Protein AF-F0T931-F1 (afdb_monomer_lite)

Sequence (141 aa):
MKYERYKPYHEKTADEDFRLNEKLALLSIVASNFMMTGHSPTLVMTKREEGDEVLLPVGGGQKDKAREIISRVDFRKLYRGGKGRKIDPLMIITAICMYVMRKDNPRRGDIRYSNDFIRNTGLTKEIYDHISGKLDVYGGL

Structure (mmCIF, N/CA/C/O backbone):
data_AF-F0T931-F1
#
_entry.id   AF-F0T931-F1
#
loop_
_atom_site.group_PDB
_atom_site.id
_atom_site.type_symbol
_atom_site.label_atom_id
_atom_site.label_alt_id
_atom_site.label_comp_id
_atom_site.label_asym_id
_atom_site.label_entity_id
_atom_site.label_seq_id
_atom_site.pdbx_PDB_ins_code
_atom_site.Cartn_x
_atom_site.Cartn_y
_atom_site.Cartn_z
_atom_site.occupancy
_atom_site.B_iso_or_equiv
_atom_site.auth_seq_id
_atom_site.auth_comp_id
_atom_site.auth_asym_id
_atom_site.auth_atom_id
_atom_site.pdbx_PDB_model_num
ATOM 1 N N . MET A 1 1 ? -0.504 39.509 -5.217 1.00 39.97 1 MET A N 1
ATOM 2 C CA . MET A 1 1 ? -0.535 38.041 -5.038 1.00 39.97 1 MET A CA 1
ATOM 3 C C . MET A 1 1 ? -1.961 37.577 -5.292 1.00 39.97 1 MET A C 1
ATOM 5 O O . MET A 1 1 ? -2.856 38.018 -4.583 1.00 39.97 1 MET A O 1
ATOM 9 N N . LYS A 1 2 ? -2.210 36.820 -6.369 1.00 41.50 2 LYS A N 1
ATOM 10 C CA . LYS A 1 2 ? -3.545 36.274 -6.653 1.00 41.50 2 LYS A CA 1
ATOM 11 C C . LYS A 1 2 ? -3.785 35.127 -5.673 1.00 41.50 2 LYS A C 1
ATOM 13 O O . LYS A 1 2 ? -3.102 34.116 -5.765 1.00 41.50 2 LYS A O 1
ATOM 18 N N . TYR A 1 3 ? -4.716 35.299 -4.740 1.00 44.72 3 TYR A N 1
ATOM 19 C CA . TYR A 1 3 ? -5.248 34.179 -3.971 1.00 44.72 3 TYR A CA 1
ATOM 20 C C . TYR A 1 3 ? -5.912 33.217 -4.962 1.00 44.72 3 TYR A C 1
ATOM 22 O O . TYR A 1 3 ? -6.878 33.591 -5.633 1.00 44.72 3 TYR A O 1
ATOM 30 N N . GLU A 1 4 ? -5.358 32.014 -5.113 1.00 53.72 4 GLU A N 1
ATOM 31 C CA . GLU A 1 4 ? -6.013 30.946 -5.863 1.00 53.72 4 GLU A CA 1
ATOM 32 C C . GLU A 1 4 ? -7.364 30.661 -5.200 1.00 53.72 4 GLU A C 1
ATOM 34 O O . GLU A 1 4 ? -7.451 30.425 -3.993 1.00 53.72 4 GLU A O 1
ATOM 39 N N . ARG A 1 5 ? -8.449 30.775 -5.974 1.00 53.12 5 ARG A N 1
ATOM 40 C CA . ARG A 1 5 ? -9.804 30.532 -5.468 1.00 53.12 5 ARG A CA 1
ATOM 41 C C . ARG A 1 5 ? -9.912 29.082 -4.999 1.00 53.12 5 ARG A C 1
ATOM 43 O O . ARG A 1 5 ? -9.503 28.166 -5.707 1.00 53.12 5 ARG A O 1
ATOM 50 N N . TYR A 1 6 ? -10.505 28.885 -3.823 1.00 49.09 6 TYR A N 1
ATOM 51 C CA . TYR A 1 6 ? -10.821 27.565 -3.282 1.00 49.09 6 TYR A CA 1
ATOM 52 C C . TYR A 1 6 ? -11.691 26.773 -4.276 1.00 49.09 6 TYR A C 1
ATOM 54 O O . TYR A 1 6 ? -12.830 27.163 -4.533 1.00 49.09 6 TYR A O 1
ATOM 62 N N . LYS A 1 7 ? -11.160 25.673 -4.829 1.00 53.62 7 LYS A N 1
ATOM 63 C CA . LYS A 1 7 ? -11.917 24.737 -5.676 1.00 53.62 7 LYS A CA 1
ATOM 64 C C . LYS A 1 7 ? -12.700 23.727 -4.816 1.00 53.62 7 LYS A C 1
ATOM 66 O O . LYS A 1 7 ? -12.091 23.078 -3.954 1.00 53.62 7 LYS A O 1
ATOM 71 N N . PRO A 1 8 ? -14.015 23.551 -5.044 1.00 48.78 8 PRO A N 1
ATOM 72 C CA . PRO A 1 8 ? -14.812 22.472 -4.463 1.00 48.78 8 PRO A CA 1
ATOM 73 C C . PRO A 1 8 ? -14.227 21.080 -4.754 1.00 48.78 8 PRO A C 1
ATOM 75 O O . PRO A 1 8 ? -13.615 20.854 -5.791 1.00 48.78 8 PRO A O 1
ATOM 78 N N . TYR A 1 9 ? -14.444 20.115 -3.851 1.00 43.47 9 TYR A N 1
ATOM 79 C CA . TYR A 1 9 ? -13.836 18.771 -3.913 1.00 43.47 9 TYR A CA 1
ATOM 80 C C . TYR A 1 9 ? -14.047 18.025 -5.243 1.00 43.47 9 TYR A C 1
ATOM 82 O O . TYR A 1 9 ? -13.155 17.314 -5.684 1.00 43.47 9 TYR A O 1
ATOM 90 N N . HIS A 1 10 ? -15.204 18.197 -5.881 1.00 54.12 10 HIS A N 1
ATOM 91 C CA . HIS A 1 10 ? -15.548 17.531 -7.141 1.00 54.12 10 HIS A CA 1
ATOM 92 C C . HIS A 1 10 ? -14.884 18.164 -8.377 1.00 54.12 10 HIS A C 1
ATOM 94 O O . HIS A 1 10 ? -14.938 17.580 -9.452 1.00 54.12 10 HIS A O 1
ATOM 100 N N . GLU A 1 11 ? -14.266 19.338 -8.224 1.00 51.25 11 GLU A N 1
ATOM 101 C CA . GLU A 1 11 ? -13.574 20.070 -9.294 1.00 51.25 11 GLU A CA 1
ATOM 102 C C . GLU A 1 11 ? -12.047 19.955 -9.194 1.00 51.25 11 GLU A C 1
ATOM 104 O O . GLU A 1 11 ? -11.327 20.486 -10.041 1.00 51.25 11 GLU A O 1
ATOM 109 N N . LYS A 1 12 ? -11.543 19.292 -8.147 1.00 49.50 12 LYS A N 1
ATOM 110 C CA . LYS A 1 12 ? -10.113 19.050 -7.966 1.00 49.50 12 LYS A CA 1
ATOM 111 C C . LYS A 1 12 ? -9.673 17.905 -8.866 1.00 49.50 12 LYS A C 1
ATOM 113 O O . LYS A 1 12 ? -10.270 16.828 -8.841 1.00 49.50 12 LYS A O 1
ATOM 118 N N . THR A 1 13 ? -8.609 18.119 -9.631 1.00 55.59 13 THR A N 1
ATOM 119 C CA . THR A 1 13 ? -7.920 17.010 -10.302 1.00 55.59 13 THR A CA 1
ATOM 120 C C . THR A 1 13 ? -7.309 16.071 -9.255 1.00 55.59 13 THR A C 1
ATOM 122 O O . THR A 1 13 ? -7.137 16.447 -8.094 1.00 55.59 13 THR A O 1
ATOM 125 N N . ALA A 1 14 ? -6.970 14.835 -9.634 1.00 50.69 14 ALA A N 1
ATOM 126 C CA . ALA A 1 14 ? -6.342 13.887 -8.709 1.00 50.69 14 ALA A CA 1
ATOM 127 C C . ALA A 1 14 ? -5.073 14.472 -8.049 1.00 50.69 14 ALA A C 1
ATOM 129 O O . ALA A 1 14 ? -4.852 14.254 -6.861 1.00 50.69 14 ALA A O 1
ATOM 130 N N . ASP A 1 15 ? -4.308 15.288 -8.781 1.00 46.12 15 ASP A N 1
ATOM 131 C CA . ASP A 1 15 ? -3.120 15.995 -8.281 1.00 46.12 15 ASP A CA 1
ATOM 132 C C . ASP A 1 15 ? -3.446 17.152 -7.309 1.00 46.12 15 ASP A C 1
ATOM 134 O O . ASP A 1 15 ? -2.632 17.502 -6.451 1.00 46.12 15 ASP A O 1
ATOM 138 N N . GLU A 1 16 ? -4.652 17.725 -7.389 1.00 48.94 16 GLU A N 1
ATOM 139 C CA . GLU A 1 16 ? -5.152 18.785 -6.499 1.00 48.94 16 GLU A CA 1
ATOM 140 C C . GLU A 1 16 ? -5.840 18.233 -5.231 1.00 48.94 16 GLU A C 1
ATOM 142 O O . GLU A 1 16 ? -6.167 18.992 -4.305 1.00 48.94 16 GLU A O 1
ATOM 147 N N . ASP A 1 17 ? -6.066 16.917 -5.149 1.00 63.12 17 ASP A N 1
ATOM 148 C CA . ASP A 1 17 ? -6.639 16.286 -3.964 1.00 63.12 17 ASP A CA 1
ATOM 149 C C . ASP A 1 17 ? -5.581 16.193 -2.853 1.00 63.12 17 ASP A C 1
ATOM 151 O O . ASP A 1 17 ? -4.731 15.302 -2.821 1.00 63.12 17 ASP A O 1
ATOM 155 N N . PHE A 1 18 ? -5.661 17.111 -1.885 1.00 63.50 18 PHE A N 1
ATOM 156 C CA . PHE A 1 18 ? -4.835 17.107 -0.671 1.00 63.50 18 PHE A CA 1
ATOM 157 C C . PHE A 1 18 ? -4.802 15.729 0.010 1.00 63.50 18 PHE A C 1
ATOM 159 O O . PHE A 1 18 ? -3.765 15.329 0.533 1.00 63.50 18 PHE A O 1
ATOM 166 N N . ARG A 1 19 ? -5.903 14.963 -0.048 1.00 71.00 19 ARG A N 1
ATOM 167 C CA . ARG A 1 19 ? -5.958 13.609 0.519 1.00 71.00 19 ARG A CA 1
ATOM 168 C C . ARG A 1 19 ? -5.120 12.613 -0.272 1.00 71.00 19 ARG A C 1
ATOM 170 O O . ARG A 1 19 ? -4.602 11.671 0.320 1.00 71.00 19 ARG A O 1
ATOM 177 N N . LEU A 1 20 ? -5.004 12.773 -1.592 1.00 76.94 20 LEU A N 1
ATOM 178 C CA . LEU A 1 20 ? -4.093 11.955 -2.386 1.00 76.94 20 LEU A CA 1
ATOM 179 C C . LEU A 1 20 ? -2.648 12.322 -2.052 1.00 76.94 20 LEU A C 1
ATOM 181 O O . LEU A 1 20 ? -1.866 11.431 -1.740 1.00 76.94 20 LEU A O 1
ATOM 185 N N . ASN A 1 21 ? -2.319 13.612 -2.016 1.00 77.50 21 ASN A N 1
ATOM 186 C CA . ASN A 1 21 ? -0.973 14.078 -1.672 1.00 77.50 21 ASN A CA 1
ATOM 187 C C . ASN A 1 21 ? -0.529 13.614 -0.272 1.00 77.50 21 ASN A C 1
ATOM 189 O O . ASN A 1 21 ? 0.593 13.136 -0.111 1.00 77.50 21 ASN A O 1
ATOM 193 N N . GLU A 1 22 ? -1.426 13.639 0.717 1.00 84.75 22 GLU A N 1
ATOM 194 C CA . GLU A 1 22 ? -1.185 13.082 2.055 1.00 84.75 22 GLU A CA 1
ATOM 195 C C . GLU A 1 22 ? -0.889 11.572 2.002 1.00 84.75 22 GLU A C 1
ATOM 197 O O . GLU A 1 22 ? 0.103 11.104 2.566 1.00 84.75 22 GLU A O 1
ATOM 202 N N . LYS A 1 23 ? -1.684 10.795 1.255 1.00 87.06 23 LYS A N 1
ATOM 203 C CA . LYS A 1 23 ? -1.426 9.357 1.063 1.00 87.06 23 LYS A CA 1
ATOM 204 C C . LYS A 1 23 ? -0.096 9.096 0.352 1.00 87.06 23 LYS A C 1
ATOM 206 O O . LYS A 1 23 ? 0.592 8.138 0.693 1.00 87.06 23 LYS A O 1
ATOM 211 N N . LEU A 1 24 ? 0.287 9.921 -0.622 1.00 85.00 24 LEU A N 1
ATOM 212 C CA . LEU A 1 24 ? 1.559 9.783 -1.339 1.00 85.00 24 LEU A CA 1
ATOM 213 C C . LEU A 1 24 ? 2.770 10.133 -0.458 1.00 85.00 24 LEU A C 1
ATOM 215 O O . LEU A 1 24 ? 3.830 9.511 -0.588 1.00 85.00 24 LEU A O 1
ATOM 219 N N . ALA A 1 25 ? 2.614 11.073 0.476 1.00 85.88 25 ALA A N 1
ATOM 220 C CA . ALA A 1 25 ? 3.621 11.350 1.495 1.00 85.88 25 ALA A CA 1
ATOM 221 C C . ALA A 1 25 ? 3.804 10.142 2.432 1.00 85.88 25 ALA A C 1
ATOM 223 O O . ALA A 1 25 ? 4.929 9.678 2.632 1.00 85.88 25 ALA A O 1
ATOM 224 N N . LEU A 1 26 ? 2.702 9.559 2.917 1.00 87.88 26 LEU A N 1
ATOM 225 C CA . LEU A 1 26 ? 2.725 8.339 3.733 1.00 87.88 26 LEU A CA 1
ATOM 226 C C . LEU A 1 26 ? 3.323 7.142 2.975 1.00 87.88 26 LEU A C 1
ATOM 228 O O . LEU A 1 26 ? 4.126 6.399 3.539 1.00 87.88 26 LEU A O 1
ATOM 232 N N . LEU A 1 27 ? 3.013 6.989 1.681 1.00 87.69 27 LEU A N 1
ATOM 233 C CA . LEU A 1 27 ? 3.648 5.993 0.813 1.00 87.69 27 LEU A CA 1
ATOM 234 C C . LEU A 1 27 ? 5.167 6.158 0.795 1.00 87.69 27 LEU A C 1
ATOM 236 O O . LEU A 1 27 ? 5.879 5.164 0.862 1.00 87.69 27 LEU A O 1
ATOM 240 N N . SER A 1 28 ? 5.679 7.387 0.718 1.00 84.12 28 SER A N 1
ATOM 241 C CA . SER A 1 28 ? 7.127 7.612 0.706 1.00 84.12 28 SER A CA 1
ATOM 242 C C . SER A 1 28 ? 7.792 7.200 2.023 1.00 84.12 28 SER A C 1
ATOM 244 O O . SER A 1 28 ? 8.868 6.614 1.981 1.00 84.12 28 SER A O 1
ATOM 246 N N . ILE A 1 29 ? 7.138 7.412 3.170 1.00 84.94 29 ILE A N 1
ATOM 247 C CA . ILE A 1 29 ? 7.628 6.949 4.482 1.00 84.94 29 ILE A CA 1
ATOM 248 C C . ILE A 1 29 ? 7.691 5.417 4.527 1.00 84.94 29 ILE A C 1
ATOM 250 O O . ILE A 1 29 ? 8.719 4.840 4.886 1.00 84.94 29 ILE A O 1
ATOM 254 N N . VAL A 1 30 ? 6.599 4.751 4.146 1.00 83.56 30 VAL A N 1
ATOM 255 C CA . VAL A 1 30 ? 6.493 3.284 4.167 1.00 83.56 30 VAL A CA 1
ATOM 256 C C . VAL A 1 30 ? 7.463 2.647 3.170 1.00 83.56 30 VAL A C 1
ATOM 258 O O . VAL A 1 30 ? 8.163 1.696 3.511 1.00 83.56 30 VAL A O 1
ATOM 261 N N . ALA A 1 31 ? 7.542 3.191 1.953 1.00 81.69 31 ALA A N 1
ATOM 262 C CA . ALA A 1 31 ? 8.444 2.718 0.911 1.00 81.69 31 ALA A CA 1
ATOM 263 C C . ALA A 1 31 ? 9.904 2.758 1.376 1.00 81.69 31 ALA A C 1
ATOM 265 O O . ALA A 1 31 ? 10.611 1.770 1.207 1.00 81.69 31 ALA A O 1
ATOM 266 N N . SER A 1 32 ? 10.337 3.841 2.027 1.00 78.00 32 SER A N 1
ATOM 267 C CA . SER A 1 32 ? 11.691 3.936 2.584 1.00 78.00 32 SER A CA 1
ATOM 268 C C . SER A 1 32 ? 11.946 2.904 3.686 1.00 78.00 32 SER A C 1
ATOM 270 O O . SER A 1 32 ? 12.989 2.256 3.673 1.00 78.00 32 SER A O 1
ATOM 272 N N . ASN A 1 33 ? 10.986 2.684 4.593 1.00 79.56 33 ASN A N 1
ATOM 273 C CA . ASN A 1 33 ? 11.113 1.677 5.659 1.00 79.56 33 ASN A CA 1
ATOM 274 C C . ASN A 1 33 ? 11.241 0.247 5.112 1.00 79.56 33 ASN A C 1
ATOM 276 O O . ASN A 1 33 ? 11.940 -0.584 5.689 1.00 79.56 33 ASN A O 1
ATOM 280 N N . PHE A 1 34 ? 10.594 -0.040 3.984 1.00 73.12 34 PHE A N 1
ATOM 281 C CA . PHE A 1 34 ? 10.674 -1.341 3.325 1.00 73.12 34 PHE A CA 1
ATOM 282 C C . PHE A 1 34 ? 11.735 -1.437 2.224 1.00 73.12 34 PHE A C 1
ATOM 284 O O . PHE A 1 34 ? 11.862 -2.498 1.606 1.00 73.12 34 PHE A O 1
ATOM 291 N N . MET A 1 35 ? 12.500 -0.365 1.993 1.00 70.19 35 MET A N 1
ATOM 292 C CA . MET A 1 35 ? 13.449 -0.237 0.883 1.00 70.19 35 MET A CA 1
ATOM 293 C C . MET A 1 35 ? 12.805 -0.527 -0.486 1.00 70.19 35 MET A C 1
ATOM 295 O O . MET A 1 35 ? 13.403 -1.161 -1.353 1.00 70.19 35 MET A O 1
ATOM 299 N N . MET A 1 36 ? 11.560 -0.082 -0.682 1.00 69.94 36 MET A N 1
ATOM 300 C CA . MET A 1 36 ? 10.866 -0.175 -1.965 1.00 69.94 36 MET A CA 1
ATOM 301 C C . MET A 1 36 ? 11.433 0.851 -2.942 1.00 69.94 36 MET A C 1
ATOM 303 O O . MET A 1 36 ? 11.465 2.053 -2.671 1.00 69.94 36 MET A O 1
ATOM 307 N N . THR A 1 37 ? 11.813 0.379 -4.117 1.00 61.44 37 THR A N 1
ATOM 308 C CA . THR A 1 37 ? 12.359 1.201 -5.194 1.00 61.44 37 THR A CA 1
ATOM 309 C C . THR A 1 37 ? 11.246 1.677 -6.141 1.00 61.44 37 THR A C 1
ATOM 311 O O . THR A 1 37 ? 10.248 0.982 -6.378 1.00 61.44 37 THR A O 1
ATOM 314 N N . GLY A 1 38 ? 11.391 2.904 -6.652 1.00 58.09 38 GLY A N 1
ATOM 315 C CA . GLY A 1 38 ? 10.639 3.413 -7.812 1.00 58.09 38 GLY A CA 1
ATOM 316 C C . GLY A 1 38 ? 11.382 3.120 -9.121 1.00 58.09 38 GLY A C 1
ATOM 317 O O . GLY A 1 38 ? 12.326 2.339 -9.104 1.00 58.09 38 GLY A O 1
ATOM 318 N N . HIS A 1 39 ? 10.979 3.748 -10.228 1.00 48.47 39 HIS A N 1
ATOM 319 C CA . HIS A 1 39 ? 11.476 3.572 -11.610 1.00 48.47 39 HIS A CA 1
ATOM 320 C C . HIS A 1 39 ? 12.993 3.427 -11.882 1.00 48.47 39 HIS A C 1
ATOM 322 O O . HIS A 1 39 ? 13.347 3.071 -13.004 1.00 48.47 39 HIS A O 1
ATOM 328 N N . SER A 1 40 ? 13.888 3.617 -10.914 1.00 42.34 40 SER A N 1
ATOM 329 C CA . SER A 1 40 ? 15.285 3.192 -11.046 1.00 42.34 40 SER A CA 1
ATOM 330 C C . SER A 1 40 ? 15.469 1.832 -10.363 1.00 42.34 40 SER A C 1
ATOM 332 O O . SER A 1 40 ? 15.455 1.783 -9.130 1.00 42.34 40 SER A O 1
ATOM 334 N N . PRO A 1 41 ? 15.623 0.722 -11.114 1.00 48.41 41 PRO A N 1
ATOM 335 C CA . PRO A 1 41 ? 15.918 -0.569 -10.514 1.00 48.41 41 PRO A CA 1
ATOM 336 C C . PRO A 1 41 ? 17.260 -0.478 -9.792 1.00 48.41 41 PRO A C 1
ATOM 338 O O . PRO A 1 41 ? 18.296 -0.240 -10.415 1.00 48.41 41 PRO A O 1
ATOM 341 N N . THR A 1 42 ? 17.252 -0.667 -8.475 1.00 48.84 42 THR A N 1
ATOM 342 C CA . THR A 1 42 ? 18.502 -0.852 -7.744 1.00 48.84 42 THR A CA 1
ATOM 343 C C . THR A 1 42 ? 19.042 -2.214 -8.153 1.00 48.84 42 THR A C 1
ATOM 345 O O . THR A 1 42 ? 18.453 -3.250 -7.844 1.00 48.84 42 THR A O 1
ATOM 348 N N . LEU A 1 43 ? 20.135 -2.216 -8.910 1.00 55.03 43 LEU A N 1
ATOM 349 C CA . LEU A 1 43 ? 20.855 -3.440 -9.225 1.00 55.03 43 LEU A CA 1
ATOM 350 C C . LEU A 1 43 ? 21.600 -3.883 -7.968 1.00 55.03 43 LEU A C 1
ATOM 352 O O . LEU A 1 43 ? 22.379 -3.116 -7.403 1.00 55.03 43 LEU A O 1
ATOM 356 N N . VAL A 1 44 ? 21.351 -5.111 -7.522 1.00 52.47 44 VAL A N 1
ATOM 357 C CA . VAL A 1 44 ? 22.030 -5.688 -6.361 1.00 52.47 44 VAL A CA 1
ATOM 358 C C . VAL A 1 44 ? 22.759 -6.940 -6.809 1.00 52.47 44 VAL A C 1
ATOM 360 O O . VAL A 1 44 ? 22.230 -7.759 -7.568 1.00 52.47 44 VAL A O 1
ATOM 363 N N . MET A 1 45 ? 23.997 -7.075 -6.346 1.00 58.19 45 MET A N 1
ATOM 364 C CA . MET A 1 45 ? 24.841 -8.217 -6.660 1.00 58.19 45 MET A CA 1
ATOM 365 C C . MET A 1 45 ? 24.255 -9.463 -5.996 1.00 58.19 45 MET A C 1
ATOM 367 O O . MET A 1 45 ? 24.141 -9.533 -4.773 1.00 58.19 45 MET A O 1
ATOM 371 N N . THR A 1 46 ? 23.816 -10.416 -6.812 1.00 57.97 46 THR A N 1
ATOM 372 C CA . THR A 1 46 ? 23.147 -11.640 -6.368 1.00 57.97 46 THR A CA 1
ATOM 373 C C . THR A 1 46 ? 23.967 -12.844 -6.810 1.00 57.97 46 THR A C 1
ATOM 375 O O . THR A 1 46 ? 24.286 -12.966 -7.992 1.00 57.97 46 THR A O 1
ATOM 378 N N . LYS A 1 47 ? 24.283 -13.742 -5.870 1.00 58.16 47 LYS A N 1
ATOM 379 C CA . LYS A 1 47 ? 24.919 -15.033 -6.165 1.00 58.16 47 LYS A CA 1
ATOM 380 C C . LYS A 1 47 ? 23.869 -16.049 -6.594 1.00 58.16 47 LYS A C 1
ATOM 382 O O . LYS A 1 47 ? 22.932 -16.308 -5.839 1.00 58.16 47 LYS A O 1
ATOM 387 N N . ARG A 1 48 ? 24.017 -16.609 -7.794 1.00 62.62 48 ARG A N 1
ATOM 388 C CA . ARG A 1 48 ? 23.223 -17.759 -8.251 1.00 62.62 48 ARG A CA 1
ATOM 389 C C . ARG A 1 48 ? 23.742 -19.047 -7.613 1.00 62.62 48 ARG A C 1
ATOM 391 O O . ARG A 1 48 ? 24.878 -19.098 -7.151 1.00 62.62 48 ARG A O 1
ATOM 398 N N . GLU A 1 49 ? 22.913 -20.090 -7.610 1.00 50.78 49 GLU A N 1
ATOM 399 C CA . GLU A 1 49 ? 23.281 -21.421 -7.094 1.00 50.78 49 GLU A CA 1
ATOM 400 C C . GLU A 1 49 ? 24.492 -22.026 -7.829 1.00 50.78 49 GLU A C 1
ATOM 402 O O . GLU A 1 49 ? 25.240 -22.800 -7.243 1.00 50.78 49 GLU A O 1
ATOM 407 N N . GLU A 1 50 ? 24.742 -21.598 -9.070 1.00 65.69 50 GLU A N 1
ATOM 408 C CA . GLU A 1 50 ? 25.901 -21.986 -9.890 1.00 65.69 50 GLU A CA 1
ATOM 409 C C . GLU A 1 50 ? 27.197 -21.220 -9.539 1.00 65.69 50 GLU A C 1
ATOM 411 O O . GLU A 1 50 ? 28.245 -21.492 -10.114 1.00 65.69 50 GLU A O 1
ATOM 416 N N . GLY A 1 51 ? 27.159 -20.288 -8.576 1.00 61.75 51 GLY A N 1
ATOM 417 C CA . GLY A 1 51 ? 28.330 -19.540 -8.096 1.00 61.75 51 GLY A CA 1
ATOM 418 C C . GLY A 1 51 ? 28.567 -18.187 -8.776 1.00 61.75 51 GLY A C 1
ATOM 419 O O . GLY A 1 51 ? 29.368 -17.397 -8.275 1.00 61.75 51 GLY A O 1
ATOM 420 N N . ASP A 1 52 ? 27.834 -17.879 -9.847 1.00 63.28 52 ASP A N 1
ATOM 421 C CA . ASP A 1 52 ? 27.964 -16.615 -10.575 1.00 63.28 52 ASP A CA 1
ATOM 422 C C . ASP A 1 52 ? 27.368 -15.425 -9.807 1.00 63.28 52 ASP A C 1
ATOM 424 O O . ASP A 1 52 ? 26.224 -15.463 -9.333 1.00 63.28 52 ASP A O 1
ATOM 428 N N . GLU A 1 53 ? 28.134 -14.334 -9.731 1.00 63.66 53 GLU A N 1
ATOM 429 C CA . GLU A 1 53 ? 27.683 -13.034 -9.232 1.00 63.66 53 GLU A CA 1
ATOM 430 C C . GLU A 1 53 ? 27.099 -12.214 -10.389 1.00 63.66 53 GLU A C 1
ATOM 432 O O . GLU A 1 53 ? 27.816 -11.758 -11.278 1.00 63.66 53 GLU A O 1
ATOM 437 N N . VAL A 1 54 ? 25.781 -12.005 -10.378 1.00 58.34 54 VAL A N 1
ATOM 438 C CA . VAL A 1 54 ? 25.082 -11.199 -11.388 1.00 58.34 54 VAL A CA 1
ATOM 439 C C . VAL A 1 54 ? 24.384 -10.001 -10.751 1.00 58.34 54 VAL A C 1
ATOM 441 O O . VAL A 1 54 ? 23.798 -10.097 -9.671 1.00 58.34 54 VAL A O 1
ATOM 444 N N . LEU A 1 55 ? 24.410 -8.859 -11.442 1.00 51.16 55 LEU A N 1
ATOM 445 C CA . LEU A 1 55 ? 23.583 -7.705 -11.096 1.00 51.16 55 LEU A CA 1
ATOM 446 C C . LEU A 1 55 ? 22.139 -8.006 -11.496 1.00 51.16 55 LEU A C 1
ATOM 448 O O . LEU A 1 55 ? 21.795 -7.983 -12.677 1.00 51.16 55 LEU A O 1
ATOM 452 N N . LEU A 1 56 ? 21.293 -8.297 -10.510 1.00 49.94 56 LEU A N 1
ATOM 453 C CA . LEU A 1 56 ? 19.859 -8.443 -10.728 1.00 49.94 56 LEU A CA 1
ATOM 454 C C . LEU A 1 56 ? 19.139 -7.184 -10.245 1.00 49.94 56 LEU A C 1
ATOM 456 O O . LEU A 1 56 ? 19.491 -6.644 -9.191 1.00 49.94 56 LEU A O 1
ATOM 460 N N . PRO A 1 57 ? 18.126 -6.703 -10.983 1.00 49.81 57 PRO A N 1
ATOM 461 C CA . PRO A 1 57 ? 17.256 -5.657 -10.476 1.00 49.81 57 PRO A CA 1
ATOM 462 C C . PRO A 1 57 ? 16.515 -6.194 -9.251 1.00 49.81 57 PRO A C 1
ATOM 464 O O . PRO A 1 57 ? 15.742 -7.148 -9.344 1.00 49.81 57 PRO A O 1
ATOM 467 N N . VAL A 1 58 ? 16.742 -5.582 -8.091 1.00 50.34 58 VAL A N 1
ATOM 468 C CA . VAL A 1 58 ? 15.963 -5.858 -6.884 1.00 50.34 58 VAL A CA 1
ATOM 469 C C . VAL A 1 58 ? 14.998 -4.709 -6.700 1.00 50.34 58 VAL A C 1
ATOM 471 O O . VAL A 1 58 ? 15.380 -3.603 -6.328 1.00 50.34 58 VAL A O 1
ATOM 474 N N . GLY A 1 59 ? 13.728 -4.988 -6.981 1.00 51.03 59 GLY A N 1
ATOM 475 C CA . GLY A 1 59 ? 12.692 -3.971 -6.971 1.00 51.03 59 GLY A CA 1
ATOM 476 C C . GLY A 1 59 ? 12.854 -3.022 -8.158 1.00 51.03 59 GLY A C 1
ATOM 477 O O . GLY A 1 59 ? 13.812 -2.259 -8.274 1.00 51.03 59 GLY A O 1
ATOM 478 N N . GLY A 1 60 ? 11.869 -3.036 -9.039 1.00 53.78 60 GLY A N 1
ATOM 479 C CA . GLY A 1 60 ? 11.669 -1.997 -10.035 1.00 53.78 60 GLY A CA 1
ATOM 480 C C . GLY A 1 60 ? 10.182 -1.712 -10.067 1.00 53.78 60 GLY A C 1
ATOM 481 O O . GLY A 1 60 ? 9.394 -2.596 -10.394 1.00 53.78 60 GLY A O 1
ATOM 482 N N . GLY A 1 61 ? 9.790 -0.515 -9.639 1.00 70.81 61 GLY A N 1
ATOM 483 C CA . GLY A 1 61 ? 8.397 -0.077 -9.671 1.00 70.81 61 GLY A CA 1
ATOM 484 C C . GLY A 1 61 ? 7.509 -0.599 -8.539 1.00 70.81 61 GLY A C 1
ATOM 485 O O . GLY A 1 61 ? 6.296 -0.467 -8.636 1.00 70.81 61 GLY A O 1
ATOM 486 N N . GLN A 1 62 ? 8.047 -1.150 -7.444 1.00 80.19 62 GLN A N 1
ATOM 487 C CA . GLN A 1 62 ? 7.218 -1.526 -6.285 1.00 80.19 62 GLN A CA 1
ATOM 488 C C . GLN A 1 62 ? 6.518 -0.303 -5.687 1.00 80.19 62 GLN A C 1
ATOM 490 O O . GLN A 1 62 ? 5.325 -0.341 -5.378 1.00 80.19 62 GLN A O 1
ATOM 495 N N . LYS A 1 63 ? 7.255 0.808 -5.560 1.00 83.06 63 LYS A N 1
ATOM 496 C CA . LYS A 1 63 ? 6.688 2.081 -5.108 1.00 83.06 63 LYS A CA 1
ATOM 497 C C . LYS A 1 63 ? 5.640 2.607 -6.095 1.00 83.06 63 LYS A C 1
ATOM 499 O O . LYS A 1 63 ? 4.614 3.122 -5.661 1.00 83.06 63 LYS A O 1
ATOM 504 N N . ASP A 1 64 ? 5.868 2.434 -7.394 1.00 82.06 64 ASP A N 1
ATOM 505 C CA . ASP A 1 64 ? 4.977 2.923 -8.451 1.00 82.06 64 ASP A CA 1
ATOM 506 C C . ASP A 1 64 ? 3.691 2.084 -8.555 1.00 82.06 64 ASP A C 1
ATOM 508 O O . ASP A 1 64 ? 2.597 2.642 -8.592 1.00 82.06 64 ASP A O 1
ATOM 512 N N . LYS A 1 65 ? 3.787 0.754 -8.446 1.00 85.38 65 LYS A N 1
ATOM 513 C CA . LYS A 1 65 ? 2.636 -0.157 -8.312 1.00 85.38 65 LYS A CA 1
ATOM 514 C C . LYS A 1 65 ? 1.805 0.178 -7.073 1.00 85.38 65 LYS A C 1
ATOM 516 O O . LYS A 1 65 ? 0.583 0.277 -7.142 1.00 85.38 65 LYS A O 1
ATOM 521 N N . ALA A 1 66 ? 2.459 0.405 -5.931 1.00 88.12 66 ALA A N 1
ATOM 522 C CA . ALA A 1 66 ? 1.764 0.827 -4.717 1.00 88.12 66 ALA A CA 1
ATOM 523 C C . ALA A 1 66 ? 1.085 2.197 -4.899 1.00 88.12 66 ALA A C 1
ATOM 525 O O . ALA A 1 66 ? -0.056 2.374 -4.473 1.00 88.12 66 ALA A O 1
ATOM 526 N N . ARG A 1 67 ? 1.744 3.146 -5.578 1.00 86.62 67 ARG A N 1
ATOM 527 C CA . ARG A 1 67 ? 1.178 4.457 -5.931 1.00 86.62 67 ARG A CA 1
ATOM 528 C C . ARG A 1 67 ? -0.077 4.326 -6.792 1.00 86.62 67 ARG A C 1
ATOM 530 O O . ARG A 1 67 ? -1.061 5.005 -6.508 1.00 86.62 67 ARG A O 1
ATOM 537 N N . GLU A 1 68 ? -0.055 3.462 -7.802 1.00 86.31 68 GLU A N 1
ATOM 538 C CA . GLU A 1 68 ? -1.196 3.200 -8.686 1.00 86.31 68 GLU A CA 1
ATOM 539 C C . GLU A 1 68 ? -2.387 2.599 -7.925 1.00 86.31 68 GLU A C 1
ATOM 541 O O . GLU A 1 68 ? -3.527 3.028 -8.104 1.00 86.31 68 GLU A O 1
ATOM 546 N N . ILE A 1 69 ? -2.136 1.656 -7.011 1.00 88.69 69 ILE A N 1
ATOM 547 C CA . ILE A 1 69 ? -3.187 1.097 -6.149 1.00 88.69 69 ILE A CA 1
ATOM 548 C C . ILE A 1 69 ? -3.772 2.195 -5.247 1.00 88.69 69 ILE A C 1
ATOM 550 O O . ILE A 1 69 ? -4.991 2.336 -5.139 1.00 88.69 69 ILE A O 1
ATOM 554 N N . ILE A 1 70 ? -2.921 3.006 -4.613 1.00 88.12 70 ILE A N 1
ATOM 555 C CA . ILE A 1 70 ? -3.340 4.061 -3.677 1.00 88.12 70 ILE A CA 1
ATOM 556 C C . ILE A 1 70 ? -4.172 5.150 -4.362 1.00 88.12 70 ILE A C 1
ATOM 558 O O . ILE A 1 70 ? -5.102 5.676 -3.743 1.00 88.12 70 ILE A O 1
ATOM 562 N N . SER A 1 71 ? -3.857 5.493 -5.614 1.00 82.62 71 SER A N 1
ATOM 563 C CA . SER A 1 71 ? -4.591 6.516 -6.364 1.00 82.62 71 SER A CA 1
ATOM 564 C C . SER A 1 71 ? -5.965 6.041 -6.840 1.00 82.62 71 SER A C 1
ATOM 566 O O . SER A 1 71 ? -6.867 6.863 -6.990 1.00 82.62 71 SER A O 1
ATOM 568 N N . ARG A 1 72 ? -6.155 4.730 -7.035 1.00 83.88 72 ARG A N 1
ATOM 569 C CA . ARG A 1 72 ? -7.4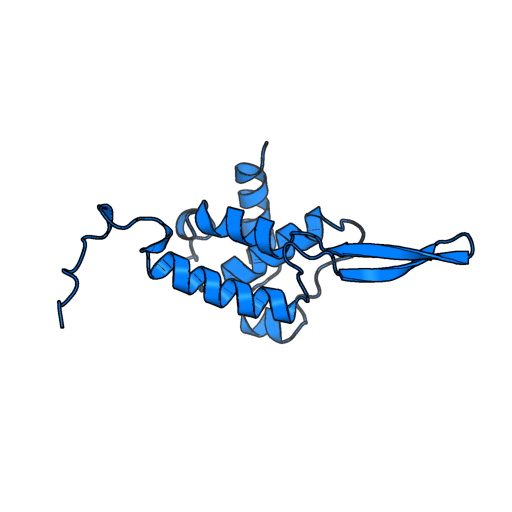16 4.151 -7.530 1.00 83.88 72 ARG A CA 1
ATOM 570 C C . ARG A 1 72 ? -8.348 3.651 -6.430 1.00 83.88 72 ARG A C 1
ATOM 572 O O . ARG A 1 72 ? -9.567 3.691 -6.593 1.00 83.88 72 ARG A O 1
ATOM 579 N N . VAL A 1 73 ? -7.806 3.148 -5.322 1.00 83.12 73 VAL A N 1
ATOM 580 C CA . VAL A 1 73 ? -8.605 2.451 -4.307 1.00 83.12 73 VAL A CA 1
ATOM 581 C C . VAL A 1 73 ? -9.202 3.418 -3.281 1.00 83.12 73 VAL A C 1
ATOM 583 O O . VAL A 1 73 ? -8.516 4.218 -2.642 1.00 83.12 73 VAL A O 1
ATOM 586 N N . ASP A 1 74 ? -10.505 3.274 -3.036 1.00 82.44 74 ASP A N 1
ATOM 587 C CA . ASP A 1 74 ? -11.163 3.901 -1.891 1.00 82.44 74 ASP A CA 1
ATOM 588 C C . ASP A 1 74 ? -10.807 3.142 -0.602 1.00 82.44 74 ASP A C 1
ATOM 590 O O . ASP A 1 74 ? -11.285 2.033 -0.348 1.00 82.44 74 ASP A O 1
ATOM 594 N N . PHE A 1 75 ? -9.993 3.768 0.251 1.00 83.69 75 PHE A N 1
ATOM 595 C CA . PHE A 1 75 ? -9.535 3.196 1.522 1.00 83.69 75 PHE A CA 1
ATOM 596 C C . PHE A 1 75 ? -10.698 2.779 2.434 1.00 83.69 75 PHE A C 1
ATOM 598 O O . PHE A 1 75 ? -10.581 1.792 3.157 1.00 83.69 75 PHE A O 1
ATOM 605 N N . ARG A 1 76 ? -11.850 3.466 2.363 1.00 78.12 76 ARG A N 1
ATOM 606 C CA . ARG A 1 76 ? -13.048 3.123 3.150 1.00 78.12 76 ARG A CA 1
ATOM 607 C C . ARG A 1 76 ? -13.739 1.867 2.638 1.00 78.12 76 ARG A C 1
ATOM 609 O O . ARG A 1 76 ? -14.472 1.225 3.386 1.00 78.12 76 ARG A O 1
ATOM 616 N N . LYS A 1 77 ? -13.582 1.537 1.355 1.00 79.81 77 LYS A N 1
ATOM 617 C CA . LYS A 1 77 ? -14.064 0.272 0.782 1.00 79.81 77 LYS A CA 1
ATOM 618 C C . LYS A 1 77 ? -13.067 -0.846 1.048 1.00 79.81 77 LYS A C 1
ATOM 620 O O . LYS A 1 77 ? -13.485 -1.975 1.308 1.00 79.81 77 LYS A O 1
ATOM 625 N N . LEU A 1 78 ? -11.776 -0.519 1.065 1.00 78.94 78 LEU A N 1
ATOM 626 C CA . LEU A 1 78 ? -10.707 -1.467 1.341 1.00 78.94 78 LEU A CA 1
ATOM 627 C C . LEU A 1 78 ? -10.768 -1.968 2.790 1.00 78.94 78 LEU A C 1
ATOM 629 O O . LEU A 1 78 ? -10.935 -3.161 3.028 1.00 78.94 78 LEU A O 1
ATOM 633 N N . TYR A 1 79 ? -10.798 -1.072 3.771 1.00 76.50 79 TYR A N 1
ATOM 634 C CA . TYR A 1 79 ? -10.926 -1.457 5.172 1.00 76.50 79 TYR A CA 1
ATOM 635 C C . TYR A 1 79 ? -11.919 -0.550 5.894 1.00 76.50 79 TYR A C 1
ATOM 637 O O . TYR A 1 79 ? -11.716 0.655 6.020 1.00 76.50 79 TYR A O 1
ATOM 645 N N . ARG A 1 80 ? -13.009 -1.146 6.387 1.00 70.81 80 ARG A N 1
ATOM 646 C CA . ARG A 1 80 ? -13.904 -0.511 7.355 1.00 70.81 80 ARG A CA 1
ATOM 647 C C . ARG A 1 80 ? -13.515 -1.077 8.705 1.00 70.81 80 ARG A C 1
ATOM 649 O O . ARG A 1 80 ? -13.780 -2.247 8.961 1.00 70.81 80 ARG A O 1
ATOM 656 N N . GLY A 1 81 ? -12.839 -0.279 9.526 1.00 61.66 81 GLY A N 1
ATOM 657 C CA . GLY A 1 81 ? -12.586 -0.661 10.909 1.00 61.66 81 GLY A CA 1
ATOM 658 C C . GLY A 1 81 ? -13.905 -1.088 11.555 1.00 61.66 81 GLY A C 1
ATOM 659 O O . GLY A 1 81 ? -14.923 -0.417 11.384 1.00 61.66 81 GLY A O 1
ATOM 660 N N . GLY A 1 82 ? -13.908 -2.234 12.237 1.00 62.12 82 GLY A N 1
ATOM 661 C CA . GLY A 1 82 ? -15.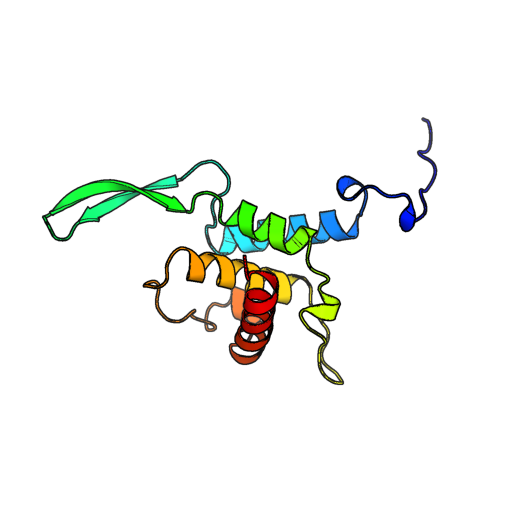050 -2.645 13.053 1.00 62.12 82 GLY A CA 1
ATOM 662 C C . GLY A 1 82 ? -15.381 -1.591 14.116 1.00 62.12 82 GLY A C 1
ATOM 663 O O . GLY A 1 82 ? -14.628 -0.638 14.326 1.00 62.12 82 GLY A O 1
ATOM 664 N N . LYS A 1 83 ? -16.509 -1.758 14.811 1.00 53.38 83 LYS A N 1
ATOM 665 C CA . LYS A 1 83 ? -16.954 -0.829 15.862 1.00 53.38 83 LYS A CA 1
ATOM 666 C C . LYS A 1 83 ? -15.809 -0.575 16.864 1.00 53.38 83 LYS A C 1
ATOM 668 O O . LYS A 1 83 ? -15.318 -1.512 17.481 1.00 53.38 83 LYS A O 1
ATOM 673 N N . GLY A 1 84 ? -15.353 0.678 16.973 1.00 58.56 84 GLY A N 1
ATOM 674 C CA . GLY A 1 84 ? -14.255 1.086 17.864 1.00 58.56 84 GLY A CA 1
ATOM 675 C C . GLY A 1 84 ? -12.835 1.040 17.276 1.00 58.56 84 GLY A C 1
ATOM 676 O O . GLY A 1 84 ? -11.899 1.444 17.958 1.00 58.56 84 GLY A O 1
ATOM 677 N N . ARG A 1 85 ? -12.636 0.606 16.022 1.00 64.31 85 ARG A N 1
ATOM 678 C CA . ARG A 1 85 ? -11.315 0.628 15.367 1.00 64.31 85 ARG A CA 1
ATOM 679 C C . ARG A 1 85 ? -11.163 1.870 14.492 1.00 64.31 85 ARG A C 1
ATOM 681 O O . ARG A 1 85 ? -11.875 2.027 13.500 1.00 64.31 85 ARG A O 1
ATOM 688 N N . LYS A 1 86 ? -10.207 2.740 14.835 1.00 63.12 86 LYS A N 1
ATOM 689 C CA . LYS A 1 86 ? -9.814 3.869 13.983 1.00 63.12 86 LYS A CA 1
ATOM 690 C C . LYS A 1 86 ? -9.121 3.322 12.735 1.00 63.12 86 LYS A C 1
ATOM 692 O O . LYS A 1 86 ? -8.232 2.483 12.831 1.00 63.12 86 LYS A O 1
ATOM 697 N N . ILE A 1 87 ? -9.556 3.778 11.566 1.00 72.19 87 ILE A N 1
ATOM 698 C CA . ILE A 1 87 ? -8.878 3.471 10.308 1.00 72.19 87 ILE A CA 1
ATOM 699 C C . ILE A 1 87 ? -7.703 4.435 10.190 1.00 72.19 87 ILE A C 1
ATOM 701 O O . ILE A 1 87 ? -7.920 5.644 10.095 1.00 72.19 87 ILE A O 1
ATOM 705 N N . ASP A 1 88 ? -6.484 3.904 10.202 1.00 83.81 88 ASP A N 1
ATOM 706 C CA . ASP A 1 88 ? -5.278 4.687 9.951 1.00 83.81 88 ASP A CA 1
ATOM 707 C C . ASP A 1 88 ? -4.847 4.531 8.477 1.00 83.81 88 ASP A C 1
ATOM 709 O O . ASP A 1 88 ? -4.619 3.404 8.020 1.00 83.81 88 ASP A O 1
ATOM 713 N N . PRO A 1 89 ? -4.751 5.623 7.696 1.00 87.25 89 PRO A N 1
ATOM 714 C CA . PRO A 1 89 ? -4.217 5.574 6.339 1.00 87.25 89 PRO A CA 1
ATOM 715 C C . PRO A 1 89 ? -2.818 4.951 6.254 1.00 87.25 89 PRO A C 1
ATOM 717 O O . PRO A 1 89 ? -2.544 4.234 5.292 1.00 87.25 89 PRO A O 1
ATOM 720 N N . LEU A 1 90 ? -1.956 5.163 7.255 1.00 89.19 90 LEU A N 1
ATOM 721 C CA . LEU A 1 90 ? -0.608 4.599 7.295 1.00 89.19 90 LEU A CA 1
ATOM 722 C C . LEU A 1 90 ? -0.648 3.066 7.374 1.00 89.19 90 LEU A C 1
ATOM 724 O O . LEU A 1 90 ? 0.099 2.395 6.665 1.00 89.19 90 LEU A O 1
ATOM 728 N N . MET A 1 91 ? -1.565 2.504 8.165 1.00 90.38 91 MET A N 1
ATOM 729 C CA . MET A 1 91 ? -1.804 1.057 8.254 1.00 90.38 91 MET A CA 1
ATOM 730 C C . MET A 1 91 ? -2.208 0.465 6.896 1.00 90.38 91 MET A C 1
ATOM 732 O O . MET A 1 91 ? -1.663 -0.552 6.466 1.00 90.38 91 MET A O 1
ATOM 736 N N . ILE A 1 92 ? -3.149 1.114 6.200 1.00 90.62 92 ILE A N 1
ATOM 737 C CA . ILE A 1 92 ? -3.628 0.662 4.886 1.00 90.62 92 ILE A CA 1
ATOM 738 C C . ILE A 1 92 ? -2.502 0.712 3.850 1.00 90.62 92 ILE A C 1
ATOM 740 O O . ILE A 1 92 ? -2.306 -0.244 3.103 1.00 90.62 92 ILE A O 1
ATOM 744 N N . ILE A 1 93 ? -1.741 1.805 3.819 1.00 92.31 93 ILE A N 1
ATOM 745 C CA . ILE A 1 93 ? -0.612 1.970 2.897 1.00 92.31 93 ILE A CA 1
ATOM 746 C C . ILE A 1 93 ? 0.471 0.928 3.185 1.00 92.31 93 ILE A C 1
ATOM 748 O O . ILE A 1 93 ? 0.994 0.323 2.254 1.00 92.31 93 ILE A O 1
ATOM 752 N N . THR A 1 94 ? 0.749 0.647 4.460 1.00 91.25 94 THR A N 1
ATOM 753 C CA . THR A 1 94 ? 1.681 -0.412 4.880 1.00 91.25 94 THR A CA 1
ATOM 754 C C . THR A 1 94 ? 1.237 -1.777 4.352 1.00 91.25 94 THR A C 1
ATOM 756 O O . THR A 1 94 ? 2.050 -2.507 3.784 1.00 91.25 94 THR A O 1
ATOM 759 N N . ALA A 1 95 ? -0.060 -2.088 4.433 1.00 91.44 95 ALA A N 1
ATOM 760 C CA . ALA A 1 95 ? -0.618 -3.321 3.883 1.00 91.44 95 ALA A CA 1
ATOM 761 C C . ALA A 1 95 ? -0.498 -3.399 2.349 1.00 91.44 95 ALA A C 1
ATOM 763 O O . ALA A 1 95 ? -0.118 -4.447 1.827 1.00 91.44 95 ALA A O 1
ATOM 764 N N . ILE A 1 96 ? -0.765 -2.301 1.630 1.00 91.75 96 ILE A N 1
ATOM 765 C CA . ILE A 1 96 ? -0.605 -2.220 0.165 1.00 91.75 96 ILE A CA 1
ATOM 766 C C . ILE A 1 96 ? 0.861 -2.440 -0.234 1.00 91.75 96 ILE A C 1
ATOM 768 O O . ILE A 1 96 ? 1.147 -3.225 -1.136 1.00 91.75 96 ILE A O 1
ATOM 772 N N . CYS A 1 97 ? 1.804 -1.799 0.457 1.00 89.44 97 CYS A N 1
ATOM 773 C CA . CYS A 1 97 ? 3.233 -1.977 0.208 1.00 89.44 97 CYS A CA 1
ATOM 774 C C . CYS A 1 97 ? 3.668 -3.433 0.416 1.00 89.44 97 CYS A C 1
ATOM 776 O O . CYS A 1 97 ? 4.302 -4.025 -0.457 1.00 89.44 97 CYS A O 1
ATOM 778 N N . MET A 1 98 ? 3.249 -4.048 1.526 1.00 87.31 98 MET A N 1
ATOM 779 C CA . MET A 1 98 ? 3.509 -5.462 1.806 1.00 87.31 98 MET A CA 1
ATOM 780 C C . MET A 1 98 ? 2.879 -6.395 0.763 1.00 87.31 98 MET A C 1
ATOM 782 O O . MET A 1 98 ? 3.479 -7.405 0.400 1.00 87.31 98 MET A O 1
ATOM 786 N N . TYR A 1 99 ? 1.689 -6.063 0.257 1.00 90.00 99 TYR A N 1
ATOM 787 C CA . TYR A 1 99 ? 1.028 -6.804 -0.818 1.00 90.00 99 TYR A CA 1
ATOM 788 C C . TYR A 1 99 ? 1.856 -6.792 -2.108 1.00 90.00 99 TYR A C 1
ATOM 790 O O . TYR A 1 99 ? 2.172 -7.857 -2.642 1.00 90.00 99 TYR A O 1
ATOM 798 N N . VAL A 1 100 ? 2.285 -5.610 -2.561 1.00 87.81 100 VAL A N 1
ATOM 799 C CA . VAL A 1 100 ? 3.116 -5.459 -3.768 1.00 87.81 100 VAL A CA 1
ATOM 800 C C . VAL A 1 100 ? 4.438 -6.214 -3.626 1.00 87.81 100 VAL A C 1
ATOM 802 O O . VAL A 1 100 ? 4.832 -6.955 -4.524 1.00 87.81 100 VAL A O 1
ATOM 805 N N . MET A 1 101 ? 5.104 -6.090 -2.476 1.00 80.75 101 MET A N 1
ATOM 806 C CA . MET A 1 101 ? 6.369 -6.783 -2.220 1.00 80.75 101 MET A CA 1
ATOM 807 C C . MET A 1 101 ? 6.228 -8.309 -2.262 1.00 80.75 101 MET A C 1
ATOM 809 O O . MET A 1 101 ? 7.155 -8.987 -2.701 1.00 80.75 101 MET A O 1
ATOM 813 N N . ARG A 1 102 ? 5.087 -8.850 -1.815 1.00 80.00 102 ARG A N 1
ATOM 814 C CA . ARG A 1 102 ? 4.809 -10.292 -1.836 1.00 80.00 102 ARG A CA 1
ATOM 815 C C . ARG A 1 102 ? 4.503 -10.800 -3.243 1.00 80.00 102 ARG A C 1
ATOM 817 O O . ARG A 1 102 ? 4.967 -11.879 -3.595 1.00 80.00 102 ARG A O 1
ATOM 824 N N . LYS A 1 103 ? 3.763 -10.031 -4.050 1.00 81.75 103 LYS A N 1
ATOM 825 C CA . LYS A 1 103 ? 3.514 -10.365 -5.465 1.00 81.75 103 LYS A CA 1
ATOM 826 C C . LYS A 1 103 ? 4.815 -10.395 -6.267 1.00 81.75 103 LYS A C 1
ATOM 828 O O . LYS A 1 103 ? 5.028 -11.326 -7.034 1.00 81.75 103 LYS A O 1
ATOM 833 N N . ASP A 1 104 ? 5.699 -9.428 -6.032 1.00 74.94 104 ASP A N 1
ATOM 834 C CA . ASP A 1 104 ? 6.978 -9.335 -6.742 1.00 74.94 104 ASP A CA 1
ATOM 835 C C . ASP A 1 104 ? 8.029 -10.341 -6.238 1.00 74.94 104 ASP A C 1
ATOM 837 O O . ASP A 1 104 ? 8.975 -10.650 -6.960 1.00 74.94 104 ASP A O 1
ATOM 841 N N . ASN A 1 105 ? 7.895 -10.866 -5.015 1.00 70.31 105 ASN A N 1
ATOM 842 C CA . ASN A 1 105 ? 8.788 -11.901 -4.495 1.00 70.31 105 ASN 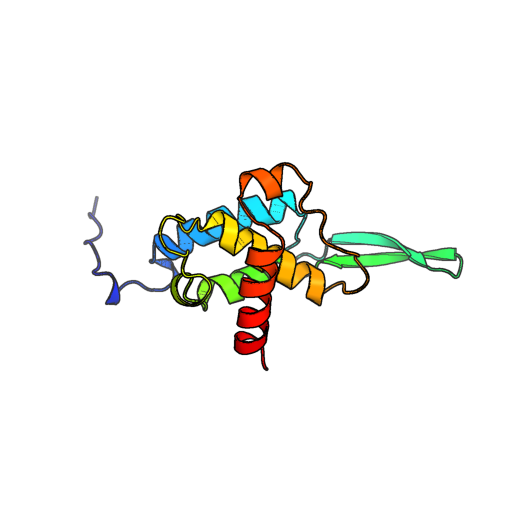A CA 1
ATOM 843 C C . ASN A 1 105 ? 8.041 -12.915 -3.603 1.00 70.31 105 ASN A C 1
ATOM 845 O O . ASN A 1 105 ? 8.118 -12.826 -2.374 1.00 70.31 105 ASN A O 1
ATOM 849 N N . PRO A 1 106 ? 7.372 -13.922 -4.198 1.00 67.19 106 PRO A N 1
ATOM 850 C CA . PRO A 1 106 ? 6.605 -14.929 -3.457 1.00 67.19 106 PRO A CA 1
ATOM 851 C C . PRO A 1 106 ? 7.457 -15.813 -2.535 1.00 67.19 106 PRO A C 1
ATOM 853 O O . PRO A 1 106 ? 6.929 -16.432 -1.616 1.00 67.19 106 PRO A O 1
ATOM 856 N N . ARG A 1 107 ? 8.775 -15.888 -2.786 1.00 59.88 107 ARG A N 1
ATOM 857 C CA . ARG A 1 107 ? 9.741 -16.668 -1.993 1.00 59.88 107 ARG A CA 1
ATOM 858 C C . ARG A 1 107 ? 10.263 -15.909 -0.773 1.00 59.88 107 ARG A C 1
ATOM 860 O O . ARG A 1 107 ? 10.876 -16.514 0.105 1.00 59.88 107 ARG A O 1
ATOM 867 N N . ARG A 1 108 ? 10.029 -14.595 -0.696 1.00 62.34 108 ARG A N 1
ATOM 868 C CA . ARG A 1 108 ? 10.250 -13.803 0.516 1.00 62.34 108 ARG A CA 1
ATOM 869 C C . ARG A 1 108 ? 9.211 -14.302 1.519 1.00 62.34 108 ARG A C 1
ATOM 871 O O . ARG A 1 108 ? 8.034 -14.009 1.349 1.00 62.34 108 ARG A O 1
ATOM 878 N N . GLY A 1 109 ? 9.638 -15.149 2.458 1.00 58.66 109 GLY A N 1
ATOM 879 C CA . GLY A 1 109 ? 8.763 -15.830 3.421 1.00 58.66 109 GLY A CA 1
ATOM 880 C C . GLY A 1 109 ? 7.862 -14.888 4.233 1.00 58.66 109 GLY A C 1
ATOM 881 O O . GLY A 1 109 ? 7.842 -13.679 4.009 1.00 58.66 109 GLY A O 1
ATOM 882 N N . ASP A 1 110 ? 7.114 -15.442 5.190 1.00 61.50 110 ASP A N 1
ATOM 883 C CA . ASP A 1 110 ? 6.087 -14.703 5.938 1.00 61.50 110 ASP A CA 1
ATOM 884 C C . ASP A 1 110 ? 6.545 -13.316 6.414 1.00 61.50 110 ASP A C 1
ATOM 886 O O . ASP A 1 110 ? 7.640 -13.145 6.967 1.00 61.50 110 ASP A O 1
ATOM 890 N N . ILE A 1 111 ? 5.685 -12.309 6.205 1.00 65.44 111 ILE A N 1
ATOM 891 C CA . ILE A 1 111 ? 5.996 -10.953 6.648 1.00 65.44 111 ILE A CA 1
ATOM 892 C C . ILE A 1 111 ? 6.159 -10.966 8.168 1.00 65.44 111 ILE A C 1
ATOM 894 O O . ILE A 1 111 ? 5.269 -11.374 8.915 1.00 65.44 111 ILE A O 1
ATOM 898 N N . ARG A 1 112 ? 7.306 -10.478 8.640 1.00 69.19 112 ARG A N 1
ATOM 899 C CA . ARG A 1 112 ? 7.576 -10.328 10.068 1.00 69.19 112 ARG A CA 1
ATOM 900 C C . ARG A 1 112 ? 6.807 -9.130 10.620 1.00 69.19 112 ARG A C 1
ATOM 902 O O . ARG A 1 112 ? 7.358 -8.041 10.745 1.00 69.19 112 ARG A O 1
ATOM 909 N N . TYR A 1 113 ? 5.553 -9.352 11.016 1.00 69.31 113 TYR A N 1
ATOM 910 C CA . TYR A 1 113 ? 4.734 -8.372 11.752 1.00 69.31 113 TYR A CA 1
ATOM 911 C C . TYR A 1 113 ? 5.347 -7.960 13.104 1.00 69.31 113 TYR A C 1
ATOM 913 O O . TYR A 1 113 ? 4.869 -7.027 13.740 1.00 69.31 113 TYR A O 1
ATOM 921 N N . SER A 1 114 ? 6.416 -8.637 13.540 1.00 62.44 114 SER A N 1
ATOM 922 C CA . SER A 1 114 ? 7.225 -8.277 14.705 1.00 62.44 114 SER A CA 1
ATOM 923 C C . SER A 1 114 ? 8.139 -7.066 14.485 1.00 62.44 114 SER A C 1
ATOM 925 O O . SER A 1 114 ? 8.747 -6.609 15.445 1.00 62.44 114 SER A O 1
ATOM 927 N N . ASN A 1 115 ? 8.262 -6.546 13.259 1.00 78.62 115 ASN A N 1
ATOM 928 C CA . ASN A 1 115 ? 9.015 -5.323 12.990 1.00 78.62 115 ASN A CA 1
ATOM 929 C C . ASN A 1 115 ? 8.364 -4.118 13.702 1.00 78.62 115 ASN A C 1
ATOM 931 O O . ASN A 1 115 ? 7.158 -3.905 13.567 1.00 78.62 115 ASN A O 1
ATOM 935 N N . ASP A 1 116 ? 9.158 -3.320 14.420 1.00 80.56 116 ASP A N 1
ATOM 936 C CA . ASP A 1 116 ? 8.661 -2.188 15.216 1.00 80.56 116 ASP A CA 1
ATOM 937 C C . ASP A 1 116 ? 7.898 -1.156 14.382 1.00 80.56 116 ASP A C 1
ATOM 939 O O . ASP A 1 116 ? 6.880 -0.634 14.833 1.00 80.56 116 ASP A O 1
ATOM 943 N N . PHE A 1 117 ? 8.310 -0.920 13.132 1.00 82.19 117 PHE A N 1
ATOM 944 C CA . PHE A 1 117 ? 7.567 -0.059 12.215 1.00 82.19 117 PHE A CA 1
ATOM 945 C C . PHE A 1 117 ? 6.165 -0.617 11.946 1.00 82.19 117 PHE A C 1
ATOM 947 O O . PHE A 1 117 ? 5.175 0.094 12.102 1.00 82.19 117 PHE A O 1
ATOM 954 N N . ILE A 1 118 ? 6.058 -1.908 11.612 1.00 82.56 118 ILE A N 1
ATOM 955 C CA . ILE A 1 118 ? 4.768 -2.559 11.339 1.00 82.56 118 ILE A CA 1
ATOM 956 C C . ILE A 1 118 ? 3.879 -2.527 12.587 1.00 82.56 118 ILE A C 1
ATOM 958 O O . ILE A 1 118 ? 2.705 -2.169 12.488 1.00 82.56 118 ILE A O 1
ATOM 962 N N . ARG A 1 119 ? 4.436 -2.810 13.770 1.00 83.56 119 ARG A N 1
ATOM 963 C CA . ARG A 1 119 ? 3.698 -2.728 15.040 1.00 83.56 119 ARG A CA 1
ATOM 964 C C . ARG A 1 119 ? 3.165 -1.321 15.300 1.00 83.56 119 ARG A C 1
ATOM 966 O O . ARG A 1 119 ? 1.997 -1.179 15.654 1.00 83.56 119 ARG A O 1
ATOM 973 N N . ASN A 1 120 ? 3.980 -0.296 15.055 1.00 86.06 120 ASN A N 1
AT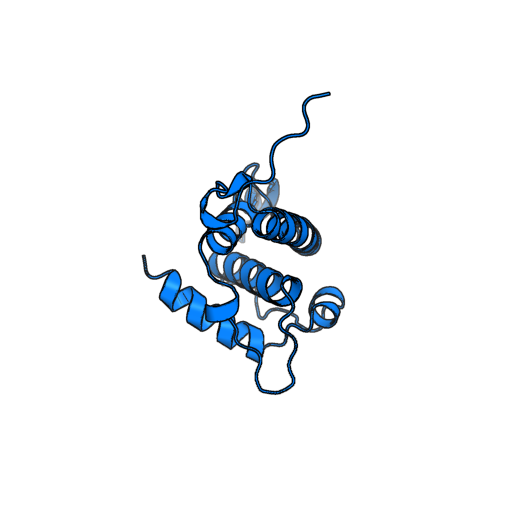OM 974 C CA . ASN A 1 120 ? 3.589 1.104 15.223 1.00 86.06 120 ASN A CA 1
ATOM 975 C C . ASN A 1 120 ? 2.505 1.543 14.230 1.00 86.06 120 ASN A C 1
ATOM 977 O O . ASN A 1 120 ? 1.696 2.405 14.557 1.00 86.06 120 ASN A O 1
ATOM 981 N N . THR A 1 121 ? 2.438 0.927 13.045 1.00 84.88 121 THR A N 1
ATOM 982 C CA . THR A 1 121 ? 1.346 1.178 12.086 1.00 84.88 121 THR A CA 1
ATOM 983 C C . THR A 1 121 ? 0.016 0.547 12.518 1.00 84.88 121 THR A C 1
ATOM 985 O O . THR A 1 121 ? -1.019 0.852 11.935 1.00 84.88 121 THR A O 1
ATOM 988 N N . GLY A 1 122 ? 0.021 -0.359 13.504 1.00 86.50 122 GLY A N 1
AT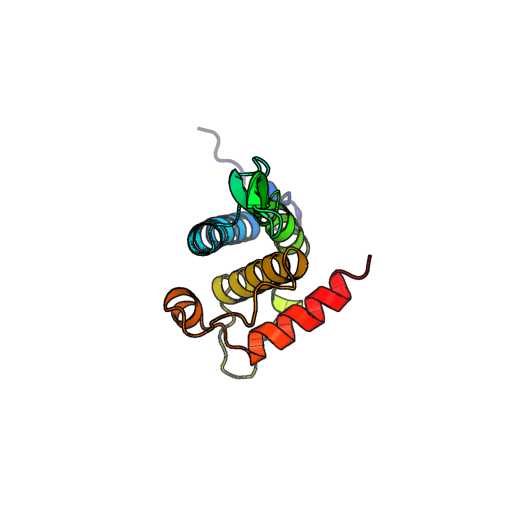OM 989 C CA . GLY A 1 122 ? -1.160 -1.118 13.923 1.00 86.50 122 GLY A CA 1
ATOM 990 C C . GLY A 1 122 ? -1.574 -2.228 12.949 1.00 86.50 122 GLY A C 1
ATOM 991 O O . GLY A 1 122 ? -2.647 -2.813 13.106 1.00 86.50 122 GLY A O 1
ATOM 992 N N . LEU A 1 123 ? -0.748 -2.533 11.943 1.00 87.12 123 LEU A N 1
ATOM 993 C CA . LEU A 1 123 ? -1.028 -3.578 10.967 1.00 87.12 123 LEU A CA 1
ATOM 994 C C . LEU A 1 123 ? -0.780 -4.969 11.566 1.00 87.12 123 LEU A C 1
ATOM 996 O O . LEU A 1 123 ? 0.356 -5.363 11.827 1.00 87.12 123 LEU A O 1
ATOM 1000 N N . THR A 1 124 ? -1.851 -5.741 11.734 1.00 88.19 124 THR A N 1
ATOM 1001 C CA . THR A 1 124 ? -1.792 -7.154 12.135 1.00 88.19 124 THR A CA 1
ATOM 1002 C C . THR A 1 124 ? -1.909 -8.078 10.921 1.00 88.19 124 THR A C 1
ATOM 1004 O O . THR A 1 124 ? -2.320 -7.647 9.839 1.00 88.19 124 THR A O 1
ATOM 1007 N N . LYS A 1 125 ? -1.597 -9.370 11.102 1.00 87.50 125 LYS A N 1
ATOM 1008 C CA . LYS A 1 125 ? -1.790 -10.395 10.063 1.00 87.50 125 LYS A CA 1
ATOM 1009 C C . LYS A 1 125 ? -3.239 -10.446 9.573 1.00 87.50 125 LYS A C 1
ATOM 1011 O O . LYS A 1 125 ? -3.471 -10.381 8.377 1.00 87.50 125 LYS A O 1
ATOM 1016 N N . GLU A 1 126 ? -4.205 -10.441 10.489 1.00 87.81 126 GLU A N 1
ATOM 1017 C CA . GLU A 1 126 ? -5.640 -10.450 10.166 1.00 87.81 126 GLU A CA 1
ATOM 1018 C C . GLU A 1 126 ? -6.059 -9.251 9.302 1.00 87.81 126 GLU A C 1
ATOM 1020 O O . GLU A 1 126 ? -6.794 -9.397 8.326 1.00 87.81 126 GLU A O 1
ATOM 1025 N N . ILE A 1 127 ? -5.578 -8.049 9.643 1.00 88.69 127 ILE A N 1
ATOM 1026 C CA . ILE A 1 127 ? -5.878 -6.831 8.880 1.00 88.69 127 ILE A CA 1
ATOM 1027 C C . ILE A 1 127 ? -5.232 -6.905 7.496 1.00 88.69 127 ILE A C 1
ATOM 1029 O O . ILE A 1 127 ? -5.865 -6.546 6.501 1.00 88.69 127 ILE A O 1
ATOM 1033 N N . TYR A 1 128 ? -3.988 -7.380 7.422 1.00 90.06 128 TYR A N 1
ATOM 1034 C CA . TYR A 1 128 ? -3.304 -7.583 6.153 1.00 90.06 128 TYR A CA 1
ATOM 1035 C C . TYR A 1 128 ? -4.020 -8.609 5.270 1.00 90.06 128 TYR A C 1
ATOM 1037 O O . TYR A 1 128 ? -4.228 -8.331 4.093 1.00 90.06 128 TYR A O 1
ATOM 1045 N N . ASP A 1 129 ? -4.428 -9.758 5.807 1.00 89.56 129 ASP A N 1
ATOM 1046 C CA . ASP A 1 129 ? -5.117 -10.812 5.053 1.00 89.56 129 ASP A CA 1
ATOM 1047 C C . ASP A 1 129 ? -6.460 -10.294 4.506 1.00 89.56 129 ASP A C 1
ATOM 1049 O O . ASP A 1 129 ? -6.796 -10.509 3.342 1.00 89.56 129 ASP A O 1
ATOM 1053 N N . HIS A 1 130 ? -7.186 -9.494 5.294 1.00 89.44 130 HIS A N 1
ATOM 1054 C CA . HIS A 1 130 ? -8.422 -8.846 4.846 1.00 89.44 130 HIS A CA 1
ATOM 1055 C C . HIS A 1 130 ? -8.192 -7.825 3.724 1.00 89.44 130 HIS A C 1
ATOM 1057 O O . HIS A 1 130 ? -8.943 -7.778 2.747 1.00 89.44 130 HIS A O 1
ATOM 1063 N N . ILE A 1 131 ? -7.174 -6.969 3.868 1.00 89.81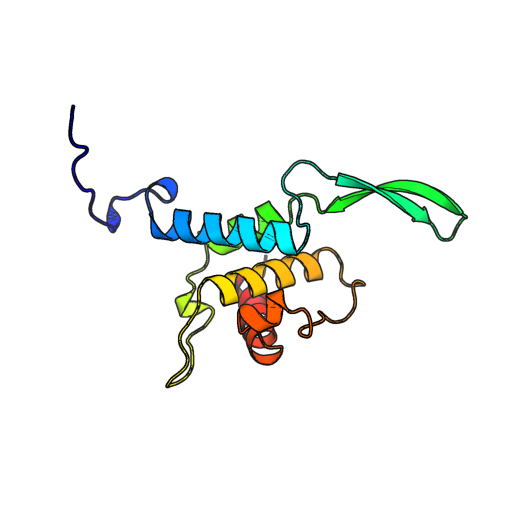 131 ILE A N 1
ATOM 1064 C CA . ILE A 1 131 ? -6.841 -5.959 2.857 1.00 89.81 131 ILE A CA 1
ATOM 1065 C C . ILE A 1 131 ? -6.328 -6.634 1.583 1.00 89.81 131 ILE A C 1
ATOM 1067 O O . ILE A 1 131 ? -6.801 -6.303 0.500 1.00 89.81 131 ILE A O 1
ATOM 1071 N N . SER A 1 132 ? -5.402 -7.586 1.701 1.00 90.38 132 SER A N 1
ATOM 1072 C CA . SER A 1 132 ? -4.802 -8.288 0.564 1.00 90.38 132 SER A CA 1
ATOM 1073 C C . SER A 1 132 ? -5.831 -9.110 -0.208 1.00 90.38 132 SER A C 1
ATOM 1075 O O . SER A 1 132 ? -5.884 -8.980 -1.426 1.00 90.38 132 SER A O 1
ATOM 1077 N N . GLY A 1 133 ? -6.737 -9.822 0.472 1.00 89.81 133 GLY A N 1
ATOM 1078 C CA . GLY A 1 133 ? -7.831 -10.537 -0.189 1.00 89.81 133 GLY A CA 1
ATOM 1079 C C . GLY A 1 133 ? -8.750 -9.611 -0.992 1.00 89.81 133 GLY A C 1
ATOM 1080 O O . GLY A 1 133 ? -9.169 -9.945 -2.096 1.00 89.81 133 GLY A O 1
ATOM 1081 N N . LYS A 1 134 ? -9.019 -8.395 -0.499 1.00 88.88 134 LYS A N 1
ATOM 1082 C CA . LYS A 1 134 ? -9.749 -7.390 -1.288 1.00 88.88 134 LYS A CA 1
ATOM 1083 C C . LYS A 1 134 ? -8.928 -6.842 -2.446 1.00 88.88 134 LYS A C 1
ATOM 1085 O O . LYS A 1 134 ? -9.494 -6.608 -3.509 1.00 88.88 134 LYS A O 1
ATOM 1090 N N . LEU A 1 135 ? -7.631 -6.614 -2.253 1.00 89.12 135 LEU A N 1
ATOM 1091 C CA . LEU A 1 135 ? -6.744 -6.186 -3.334 1.00 89.12 135 LEU A CA 1
ATOM 1092 C C . LEU A 1 135 ? -6.660 -7.239 -4.439 1.00 89.12 135 LEU A C 1
ATOM 1094 O O . LEU A 1 135 ? -6.627 -6.848 -5.594 1.00 89.12 135 LEU A O 1
ATOM 1098 N N . ASP A 1 136 ? -6.713 -8.533 -4.121 1.00 86.31 136 ASP A N 1
ATOM 1099 C CA . ASP A 1 136 ? -6.782 -9.594 -5.131 1.00 86.31 136 ASP A CA 1
ATOM 1100 C C . ASP A 1 136 ? -8.080 -9.534 -5.954 1.00 86.31 136 ASP A C 1
ATOM 1102 O O . ASP A 1 136 ? -8.045 -9.768 -7.157 1.00 86.31 136 ASP A O 1
ATOM 1106 N N . VAL A 1 137 ? -9.208 -9.128 -5.354 1.00 80.81 137 VAL A N 1
ATOM 1107 C CA . VAL A 1 137 ? -10.458 -8.864 -6.097 1.00 80.81 137 VAL A CA 1
ATOM 1108 C C . VAL A 1 137 ? -10.336 -7.616 -6.981 1.00 80.81 137 VAL A C 1
ATOM 1110 O O . VAL A 1 137 ? -10.861 -7.594 -8.090 1.00 80.81 137 VAL A O 1
ATOM 1113 N N . TYR A 1 138 ? -9.644 -6.573 -6.511 1.00 69.88 138 TYR A N 1
ATOM 1114 C CA . TYR A 1 138 ? -9.400 -5.350 -7.291 1.00 69.88 138 TYR A CA 1
ATOM 1115 C C . TYR A 1 138 ? -8.349 -5.528 -8.398 1.00 69.88 138 TYR A C 1
ATOM 1117 O O . TYR A 1 138 ? -8.406 -4.826 -9.404 1.00 69.88 138 TYR A O 1
ATOM 1125 N N . GLY A 1 139 ? -7.378 -6.414 -8.187 1.00 55.50 139 GLY A N 1
ATOM 1126 C CA . GLY A 1 139 ? -6.231 -6.679 -9.052 1.00 55.50 139 GLY A CA 1
ATOM 1127 C C . GLY A 1 139 ? -6.419 -7.872 -9.988 1.00 55.50 139 GLY A C 1
ATOM 1128 O O . GLY A 1 139 ? -5.439 -8.300 -10.588 1.00 55.50 139 GLY A O 1
ATOM 1129 N N . GLY A 1 140 ? -7.641 -8.404 -10.106 1.00 44.53 140 GLY A N 1
ATOM 1130 C CA . GLY A 1 140 ? -8.031 -9.339 -11.160 1.00 44.53 140 GLY A CA 1
ATOM 1131 C C . GLY A 1 140 ? -8.061 -8.651 -12.527 1.00 44.53 140 GLY A C 1
ATOM 1132 O O . GLY A 1 140 ? -9.134 -8.332 -13.036 1.00 44.53 140 GLY A O 1
ATOM 1133 N N . LEU A 1 141 ? -6.868 -8.399 -13.067 1.00 39.06 141 LEU A N 1
ATOM 1134 C CA . LEU A 1 141 ? -6.555 -8.231 -14.485 1.00 39.06 141 LEU A CA 1
ATOM 1135 C C . LEU A 1 141 ? -5.786 -9.472 -14.943 1.00 39.06 141 LEU A C 1
ATOM 1137 O O . LEU A 1 141 ? -4.870 -9.888 -14.197 1.00 39.06 141 LEU A O 1
#

Radius of gyration: 17.72 Å; chains: 1; bounding box: 45×60×32 Å

Secondary structure (DSSP, 8-state):
--------GGG--GGG-HHHHHHHHHHHHHHHHTT---SS-EEEEEE-TTS-EEEEEE-SSHHHHHHHHHHH--HHHH--PPTT----HHHHHHHHHHHHHHHH-TTS-S--TTSHHHHHHT--HHHHHHHHHHHHHHT--

pLDDT: mean 71.49, std 15.55, range [39.06, 92.31]

Organism: Methanobacterium lacus (strain AL-21) (NCBI:txid877455)

Foldseek 3Di:
DDDDDDDDPVRADLVRPPVLVVLLVLLVVLCVVVVADEQPFDFDFDQDPVGDTDGDRDHYHLSVQLSVCSSPDDQCVLDDDDVPDDDDSSLLSNLSSVLSNCVVPVPPDDDPCVPPSNVVSVHDPVSSVSNNVVVVVVPPD